Protein AF-A0A447RRH2-F1 (afdb_monomer)

Solvent-accessible surface area (backbone atoms only — not comparable to full-atom values): 10400 Å² total; per-residue (Å²): 132,64,82,57,47,45,76,47,34,41,28,36,44,61,49,51,91,91,54,63,51,39,81,77,50,28,50,62,54,48,55,60,56,65,66,63,52,49,53,49,55,50,48,43,68,76,68,43,87,87,62,84,28,58,35,57,20,64,17,36,81,38,49,74,50,52,79,36,47,67,75,36,69,74,57,58,78,72,58,79,74,70,31,48,55,54,97,51,69,39,88,48,52,52,56,73,45,62,67,44,49,51,49,54,52,56,57,50,69,37,87,76,44,78,42,48,27,48,68,32,39,29,52,45,84,54,44,70,72,26,64,67,48,50,50,52,40,68,76,65,20,48,85,88,59,79,50,68,43,65,95,67,92,77,89,84,78,75,81,73,87,63,95,64,96,68,96,71,92,74,91,130

Foldseek 3Di:
DPQLADEFWAADLALQPPDCRCVVGNHFIDGDDLVVRLVVNVCSLPPPPPDPLERAAHYHLALQCHPKGFQDPVCVVVDPDSHCPPPHHNPRTDLDRVVSLVSLVVSCPDPSHPAYAHPGEHEPRSCVVDVVNVCSRVVGHHPPDHHYDPSDDDPDPPDPPPVDPDDDDDDD

Organism: Klebsiella pneumoniae (NCBI:txid573)

Radius of gyration: 18.23 Å; Cα contacts (8 Å, |Δi|>4): 252; chains: 1; bounding box: 39×32×62 Å

Nearest PDB structures (foldseek):
  9ccb-assembly1_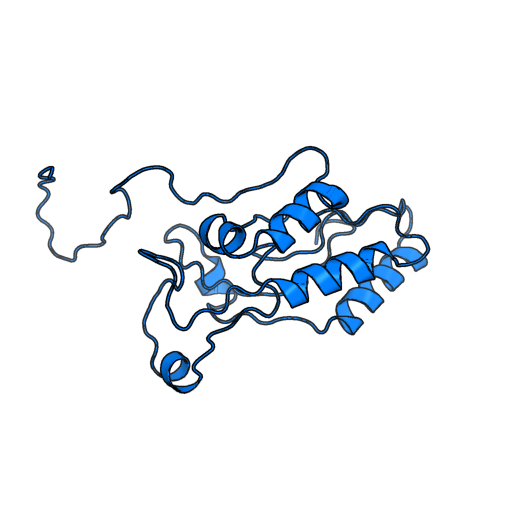A  TM=7.689E-01  e=1.911E-05  Methanothermobacter marburgensis
  4v9k-assembly1_AK  TM=4.520E-01  e=9.427E+00  Thermus thermophilus HB27
  8unz-assembly1_A  TM=3.365E-01  e=5.287E+00  Homo sapiens

InterPro domains:
  IPR007197 Radical SAM [PF04055] (6-148)
  IPR007197 Radical SAM [PS51918] (1-172)
  IPR007197 Radical SAM [SFLDS00029] (1-155)
  IPR020612 Methylthiotransferase, conserved site [PS01278] (6-26)
  IPR022946 Uncharacterised protein family UPF0313 [PTHR32331] (1-156)
  IPR022946 Uncharacterised protein family UPF0313 [SFLDG01069] (1-155)
  IPR058240 Radical SAM superfamily [SSF102114] (6-108)

Structure (mmCIF, N/CA/C/O backbone):
data_AF-A0A447RRH2-F1
#
_entry.id   AF-A0A447RRH2-F1
#
loop_
_atom_site.group_PDB
_atom_site.id
_atom_site.type_symbol
_atom_site.label_atom_id
_atom_site.label_alt_id
_atom_site.label_comp_id
_atom_site.label_asym_id
_atom_site.label_entity_id
_atom_site.label_seq_id
_atom_site.pdbx_PDB_ins_code
_atom_site.Cartn_x
_atom_site.Cartn_y
_atom_site.Cartn_z
_atom_site.occupancy
_atom_site.B_iso_or_equiv
_atom_site.auth_seq_id
_atom_site.auth_comp_id
_atom_site.auth_asym_id
_atom_site.auth_atom_id
_atom_site.pdbx_PDB_model_num
ATOM 1 N N . MET A 1 1 ? -0.811 15.290 8.290 1.00 55.78 1 MET A N 1
ATOM 2 C CA . MET A 1 1 ? -1.120 13.844 8.321 1.00 55.78 1 MET A CA 1
ATOM 3 C C . MET A 1 1 ? -2.603 13.694 8.607 1.00 55.78 1 MET A C 1
ATOM 5 O O . MET A 1 1 ? -3.097 14.385 9.491 1.00 55.78 1 MET A O 1
ATOM 9 N N . ILE A 1 2 ? -3.322 12.895 7.818 1.00 77.31 2 ILE A N 1
ATOM 10 C CA . ILE A 1 2 ? -4.759 12.665 8.026 1.00 77.31 2 ILE A CA 1
ATOM 11 C C . ILE A 1 2 ? -4.927 11.830 9.301 1.00 77.31 2 ILE A C 1
ATOM 13 O O . ILE A 1 2 ? -4.146 10.916 9.559 1.00 77.31 2 ILE A O 1
ATOM 17 N N . ARG A 1 3 ? -5.918 12.165 10.131 1.00 85.81 3 ARG A N 1
ATOM 18 C CA . ARG A 1 3 ? -6.139 11.490 11.416 1.00 85.81 3 ARG A CA 1
ATOM 19 C C . ARG A 1 3 ? -6.431 9.997 11.192 1.00 85.81 3 ARG A C 1
ATOM 21 O O . ARG A 1 3 ? -7.283 9.656 10.372 1.00 85.81 3 ARG A O 1
ATOM 28 N N . PHE A 1 4 ? -5.734 9.135 11.935 1.00 94.50 4 PHE A N 1
ATOM 29 C CA . PHE A 1 4 ? -5.833 7.665 11.871 1.00 94.50 4 PHE A CA 1
ATOM 30 C C . PHE A 1 4 ? -5.444 7.031 10.525 1.00 94.50 4 PHE A C 1
ATOM 32 O O . PHE A 1 4 ? -5.870 5.915 10.244 1.00 94.50 4 PHE A O 1
ATOM 39 N N . SER A 1 5 ? -4.669 7.733 9.697 1.00 95.31 5 SER A N 1
ATOM 40 C CA . SER A 1 5 ? -4.105 7.204 8.452 1.00 95.31 5 SER A CA 1
ATOM 41 C C . SER A 1 5 ? -2.632 6.872 8.666 1.00 95.31 5 SER A C 1
ATOM 43 O O . SER A 1 5 ? -1.906 7.667 9.263 1.00 95.31 5 SER A O 1
ATOM 45 N N . ILE A 1 6 ? -2.202 5.710 8.181 1.00 97.56 6 ILE A N 1
ATOM 46 C CA . ILE A 1 6 ? -0.838 5.207 8.336 1.00 97.56 6 ILE A CA 1
ATOM 47 C C . ILE A 1 6 ? -0.248 4.963 6.954 1.00 97.56 6 ILE A C 1
ATOM 49 O O . ILE A 1 6 ? -0.825 4.256 6.125 1.00 97.56 6 ILE A O 1
ATOM 53 N N . ASN A 1 7 ? 0.926 5.546 6.729 1.00 97.19 7 ASN A N 1
ATOM 54 C CA . ASN A 1 7 ? 1.689 5.344 5.509 1.00 97.19 7 ASN A CA 1
ATOM 55 C C . ASN A 1 7 ? 2.548 4.072 5.642 1.00 97.19 7 ASN A C 1
ATOM 57 O O . ASN A 1 7 ? 3.334 3.972 6.582 1.00 97.19 7 ASN A O 1
ATOM 61 N N . ILE A 1 8 ? 2.415 3.121 4.716 1.00 98.12 8 ILE A N 1
ATOM 62 C CA . ILE A 1 8 ? 3.130 1.833 4.704 1.00 98.12 8 ILE A CA 1
ATOM 63 C C . ILE A 1 8 ? 4.330 1.824 3.749 1.00 98.12 8 ILE A C 1
ATOM 65 O O . ILE A 1 8 ? 5.222 0.984 3.886 1.00 98.12 8 ILE A O 1
ATOM 69 N N . MET A 1 9 ? 4.363 2.743 2.782 1.00 97.25 9 MET A N 1
ATOM 70 C CA . MET A 1 9 ? 5.426 2.854 1.788 1.00 97.25 9 MET A CA 1
ATOM 71 C C . MET A 1 9 ? 5.450 4.218 1.088 1.00 97.25 9 MET A C 1
ATOM 73 O O . MET A 1 9 ? 4.447 4.931 1.025 1.00 97.25 9 MET A O 1
ATOM 77 N N . ARG A 1 10 ? 6.606 4.539 0.508 1.00 96.75 10 ARG A N 1
ATOM 78 C CA . ARG A 1 10 ? 6.818 5.684 -0.383 1.00 96.75 10 ARG A CA 1
ATOM 79 C C . ARG A 1 10 ? 7.300 5.236 -1.754 1.00 96.75 10 ARG A C 1
ATOM 81 O O . ARG A 1 10 ? 7.856 4.145 -1.895 1.00 96.75 10 ARG A O 1
ATOM 88 N N . GLY A 1 11 ? 7.142 6.121 -2.727 1.00 95.50 11 GLY A N 1
ATOM 89 C CA . GLY A 1 11 ? 7.523 5.899 -4.113 1.00 95.50 11 GLY A CA 1
ATOM 90 C C . GLY A 1 11 ? 6.399 5.285 -4.941 1.00 95.50 11 GLY A C 1
ATOM 91 O O . GLY A 1 11 ? 5.435 4.716 -4.426 1.00 95.50 11 GLY A O 1
ATOM 92 N N . CYS A 1 12 ? 6.518 5.428 -6.258 1.00 94.88 12 CYS A N 1
ATOM 93 C CA . CYS A 1 12 ? 5.584 4.859 -7.223 1.00 94.88 12 CYS A CA 1
ATOM 94 C C . CYS A 1 12 ? 6.297 4.629 -8.558 1.00 94.88 12 CYS A C 1
ATOM 96 O O . CYS A 1 12 ? 6.829 5.565 -9.158 1.00 94.88 12 CYS A O 1
ATOM 98 N N . PHE A 1 13 ? 6.264 3.394 -9.060 1.00 92.94 13 PHE A N 1
ATOM 99 C CA . PHE A 1 13 ? 6.790 3.032 -10.386 1.00 92.94 13 PHE A CA 1
ATOM 100 C C . PHE A 1 13 ? 5.759 3.226 -11.513 1.00 92.94 13 PHE A C 1
ATOM 102 O O . PHE A 1 13 ? 5.937 2.733 -12.630 1.00 92.94 13 PHE A O 1
ATOM 109 N N . GLY A 1 14 ? 4.659 3.922 -11.209 1.00 91.19 14 GLY A N 1
ATOM 110 C CA . GLY A 1 14 ? 3.571 4.198 -12.135 1.00 91.19 14 GLY A CA 1
ATOM 111 C C . GLY A 1 14 ? 3.965 5.123 -13.284 1.00 91.19 14 GLY A C 1
ATOM 112 O O . GLY A 1 14 ? 3.504 4.902 -14.401 1.00 91.19 14 GLY A O 1
ATOM 113 N N . GLY A 1 15 ? 4.830 6.110 -13.021 1.00 89.19 15 GLY A N 1
ATOM 114 C CA . GLY A 1 15 ? 5.359 7.026 -14.036 1.00 89.19 15 GLY A CA 1
ATOM 115 C C . GLY A 1 15 ? 4.297 7.858 -14.759 1.00 89.19 15 GLY A C 1
ATOM 116 O O . GLY A 1 15 ? 4.459 8.137 -15.943 1.00 89.19 15 GLY A O 1
ATOM 117 N N . CYS A 1 16 ? 3.184 8.190 -14.096 1.00 89.75 16 CYS A N 1
ATOM 118 C CA . CYS A 1 16 ? 2.107 8.962 -14.714 1.00 89.75 16 CYS A CA 1
ATOM 119 C C . CYS A 1 16 ? 2.595 10.393 -14.990 1.00 89.75 16 CYS A C 1
ATOM 121 O O . CYS A 1 16 ? 3.037 11.066 -14.063 1.00 89.75 16 CYS A O 1
ATOM 123 N N . SER A 1 17 ? 2.473 10.874 -16.230 1.00 88.31 17 SER A N 1
ATOM 124 C CA . SER A 1 17 ? 3.006 12.178 -16.670 1.00 88.31 17 SER A CA 1
ATOM 125 C C . SER A 1 17 ? 2.458 13.380 -15.894 1.00 88.31 17 SER A C 1
ATOM 127 O O . SER A 1 17 ? 3.123 14.400 -15.761 1.00 88.31 17 SER A O 1
ATOM 129 N N . PHE A 1 18 ? 1.251 13.256 -15.347 1.00 88.31 18 PHE A N 1
ATOM 130 C CA . PHE A 1 18 ? 0.599 14.295 -14.551 1.00 88.31 18 PHE A CA 1
ATOM 131 C C . PHE A 1 18 ? 0.889 14.190 -13.044 1.00 88.31 18 PHE A C 1
ATOM 133 O O . PHE A 1 18 ? 0.458 15.043 -12.269 1.00 88.31 18 PHE A O 1
ATOM 140 N N . CYS A 1 19 ? 1.555 13.121 -12.602 1.00 90.00 19 CYS A N 1
ATOM 141 C CA . CYS A 1 19 ? 1.790 12.837 -11.195 1.00 90.00 19 CYS A CA 1
ATOM 142 C C . CYS A 1 19 ? 3.238 13.153 -10.812 1.00 90.00 19 CYS A C 1
ATOM 144 O O . CYS A 1 19 ? 4.175 12.635 -11.406 1.00 90.00 19 CYS A O 1
ATOM 146 N N . SER A 1 20 ? 3.432 13.930 -9.746 1.00 92.69 20 SER A N 1
ATOM 147 C CA . SER A 1 20 ? 4.76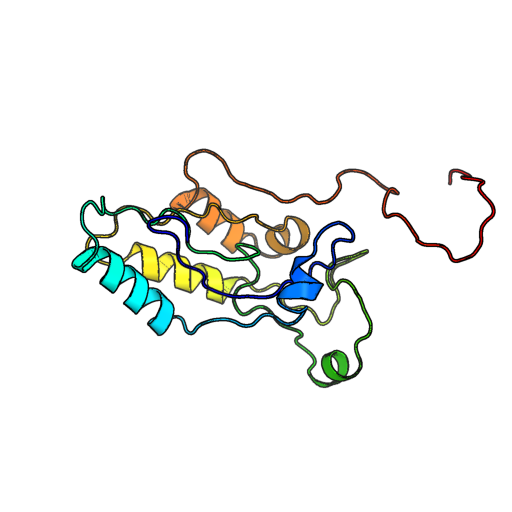5 14.292 -9.250 1.00 92.69 20 SER A CA 1
ATOM 148 C C . SER A 1 20 ? 5.333 13.334 -8.193 1.00 92.69 20 SER A C 1
ATOM 150 O O . SER A 1 20 ? 6.393 13.602 -7.630 1.00 92.69 20 SER A O 1
ATOM 152 N N . ILE A 1 21 ? 4.670 12.205 -7.900 1.00 93.50 21 ILE A N 1
ATOM 153 C CA . ILE A 1 21 ? 5.145 11.255 -6.873 1.00 93.50 21 ILE A CA 1
ATOM 154 C C . ILE A 1 21 ? 6.542 10.737 -7.213 1.00 93.50 21 ILE A C 1
ATOM 156 O O . ILE A 1 21 ? 7.397 10.674 -6.335 1.00 93.50 21 ILE A O 1
ATOM 160 N N . THR A 1 22 ? 6.789 10.381 -8.475 1.00 91.38 22 THR A N 1
ATOM 161 C CA . THR A 1 22 ? 8.093 9.852 -8.888 1.00 91.38 22 THR A CA 1
ATOM 162 C C . THR A 1 22 ? 9.214 10.879 -8.694 1.00 91.38 22 THR A C 1
ATOM 164 O O . THR A 1 22 ? 10.312 10.486 -8.310 1.00 91.38 22 THR A O 1
ATOM 167 N N . GLU A 1 23 ? 8.930 12.174 -8.843 1.00 91.31 23 GLU A N 1
ATOM 168 C CA . GLU A 1 23 ? 9.899 13.254 -8.611 1.00 91.31 23 GLU A CA 1
ATOM 169 C C . GLU A 1 23 ? 10.158 13.509 -7.118 1.00 91.31 23 GLU A C 1
ATOM 171 O O . GLU A 1 23 ? 11.290 13.757 -6.710 1.00 91.31 23 GLU A O 1
ATOM 176 N N . HIS A 1 24 ? 9.122 13.426 -6.277 1.00 93.00 24 HIS A N 1
ATOM 177 C CA . HIS A 1 24 ? 9.245 13.724 -4.845 1.00 93.00 24 HIS A CA 1
ATOM 178 C C . HIS A 1 24 ? 9.656 12.525 -3.980 1.00 93.00 24 HIS A C 1
ATOM 180 O O . HIS A 1 24 ? 10.304 12.707 -2.951 1.00 93.00 24 HIS A O 1
ATOM 186 N N . GLU A 1 25 ? 9.258 11.310 -4.354 1.00 94.81 25 GLU A N 1
ATOM 187 C CA . GLU A 1 25 ? 9.475 10.090 -3.565 1.00 94.81 25 GLU A CA 1
ATOM 188 C C . GLU A 1 25 ? 10.305 9.027 -4.292 1.00 94.81 25 GLU A C 1
ATOM 190 O O . GLU A 1 25 ? 10.731 8.050 -3.675 1.00 94.81 25 GLU A O 1
ATOM 195 N N . GLY A 1 26 ? 10.558 9.211 -5.588 1.00 92.75 26 GLY A N 1
ATOM 196 C CA . GLY A 1 26 ? 11.278 8.256 -6.416 1.00 92.75 26 GLY A CA 1
ATOM 197 C C . GLY A 1 26 ? 10.394 7.159 -7.014 1.00 92.75 26 GLY A C 1
ATOM 198 O O . GLY A 1 26 ? 9.254 6.906 -6.616 1.00 92.75 26 GLY A O 1
ATOM 199 N N . ARG A 1 27 ? 10.961 6.463 -8.006 1.00 91.31 27 ARG A N 1
A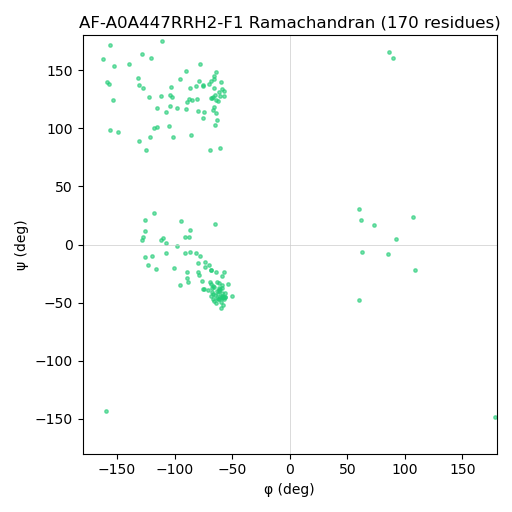TOM 200 C CA . ARG A 1 27 ? 10.317 5.317 -8.674 1.00 91.31 27 ARG A CA 1
ATOM 201 C C . ARG A 1 27 ? 10.417 4.006 -7.892 1.00 91.31 27 ARG A C 1
ATOM 203 O O . ARG A 1 27 ? 9.637 3.091 -8.130 1.00 91.31 27 ARG A O 1
ATOM 210 N N . ILE A 1 28 ? 11.411 3.885 -7.012 1.00 92.94 28 ILE A N 1
ATOM 211 C CA . ILE A 1 28 ? 11.702 2.647 -6.281 1.00 92.94 28 ILE A CA 1
ATOM 212 C C . ILE A 1 28 ? 10.896 2.647 -4.988 1.00 92.94 28 ILE A C 1
ATOM 214 O O . ILE A 1 28 ? 11.062 3.543 -4.163 1.00 92.94 28 ILE A O 1
ATOM 218 N N . ILE A 1 29 ? 10.073 1.618 -4.792 1.00 96.06 29 ILE A N 1
ATOM 219 C CA . ILE A 1 29 ? 9.251 1.500 -3.589 1.00 96.06 29 ILE A CA 1
ATOM 220 C C . ILE A 1 29 ? 10.131 1.351 -2.349 1.00 96.06 29 ILE A C 1
ATOM 222 O O . ILE A 1 29 ? 10.927 0.420 -2.236 1.00 96.06 29 ILE A O 1
ATOM 226 N N . GLN A 1 30 ? 9.926 2.242 -1.385 1.00 96.12 30 GLN A N 1
ATOM 227 C CA . GLN A 1 30 ? 10.504 2.169 -0.049 1.00 96.12 30 GLN A CA 1
ATOM 228 C C . GLN A 1 30 ? 9.412 1.722 0.921 1.00 96.12 30 GLN A C 1
ATOM 230 O O . GLN A 1 30 ? 8.539 2.505 1.291 1.00 96.12 30 GLN A O 1
ATOM 235 N N . SER A 1 31 ? 9.433 0.446 1.304 1.00 97.81 31 SER A N 1
ATOM 236 C CA . SER A 1 31 ? 8.421 -0.145 2.189 1.00 97.81 31 SER A CA 1
ATOM 237 C C . SER A 1 31 ? 8.868 -0.139 3.643 1.00 97.81 31 SER A C 1
ATOM 239 O O . SER A 1 31 ? 10.028 -0.409 3.951 1.00 97.81 31 SER A O 1
ATOM 241 N N . ARG A 1 32 ? 7.929 0.115 4.554 1.00 98.12 32 ARG A N 1
ATOM 242 C CA . ARG A 1 32 ? 8.150 -0.065 5.991 1.00 98.12 32 ARG A CA 1
ATOM 243 C C . ARG A 1 32 ? 8.064 -1.539 6.372 1.00 98.12 32 ARG A C 1
ATOM 245 O O . ARG A 1 32 ? 7.388 -2.324 5.706 1.00 98.12 32 ARG A O 1
ATOM 252 N N . SER A 1 33 ? 8.712 -1.917 7.472 1.00 98.12 33 SER A N 1
ATOM 253 C CA . SER A 1 33 ? 8.518 -3.254 8.032 1.00 98.12 33 SER A CA 1
ATOM 254 C C . SER A 1 33 ? 7.087 -3.422 8.540 1.00 98.12 33 SER A C 1
ATOM 256 O O . SER A 1 33 ? 6.491 -2.483 9.074 1.00 98.12 33 SER A O 1
ATOM 258 N N . GLU A 1 34 ? 6.552 -4.631 8.390 1.00 98.25 34 GLU A N 1
ATOM 259 C CA . GLU A 1 34 ? 5.210 -4.975 8.859 1.00 98.25 34 GLU A CA 1
ATOM 260 C C . GLU A 1 34 ? 5.065 -4.696 10.362 1.00 98.25 34 GLU A C 1
ATOM 262 O O . GLU A 1 34 ? 4.128 -4.022 10.775 1.00 98.25 34 GLU A O 1
ATOM 267 N N . ASP A 1 35 ? 6.055 -5.086 11.171 1.00 98.50 35 ASP A N 1
ATOM 268 C CA . ASP A 1 35 ? 6.051 -4.835 12.617 1.00 98.50 35 ASP A CA 1
ATOM 269 C C . ASP A 1 35 ? 6.029 -3.344 12.964 1.00 98.50 35 ASP A C 1
ATOM 271 O O . ASP A 1 35 ? 5.322 -2.938 13.880 1.00 98.50 35 ASP A O 1
ATOM 275 N N . SER A 1 36 ? 6.754 -2.498 12.219 1.00 98.50 36 SER A N 1
ATOM 276 C CA . SER A 1 36 ? 6.717 -1.047 12.448 1.00 98.50 36 SER A CA 1
ATOM 277 C C . SER A 1 36 ? 5.327 -0.475 12.187 1.00 98.50 36 SER A C 1
ATOM 279 O O . SER A 1 36 ? 4.872 0.391 12.933 1.00 98.50 36 SER A O 1
ATOM 281 N N . ILE A 1 37 ? 4.660 -0.955 11.137 1.00 98.62 37 ILE A N 1
ATOM 282 C CA . ILE A 1 37 ? 3.306 -0.530 10.782 1.00 98.62 37 ILE A CA 1
ATOM 283 C C . ILE A 1 37 ? 2.317 -0.981 11.862 1.00 98.62 37 ILE A C 1
ATOM 285 O O . ILE A 1 37 ? 1.507 -0.182 12.326 1.00 98.62 37 ILE A O 1
ATOM 289 N N . ILE A 1 38 ? 2.404 -2.240 12.292 1.00 98.62 38 ILE A N 1
ATOM 290 C CA . ILE A 1 38 ? 1.536 -2.804 13.329 1.00 98.62 38 ILE A CA 1
ATOM 291 C C . ILE A 1 38 ? 1.711 -2.058 14.654 1.00 98.62 38 ILE A C 1
ATOM 293 O O . ILE A 1 38 ? 0.719 -1.613 15.225 1.00 98.62 38 ILE A O 1
ATOM 297 N N . ASN A 1 39 ? 2.950 -1.821 15.086 1.00 98.50 39 ASN A N 1
ATOM 298 C CA . ASN A 1 39 ? 3.233 -1.067 16.308 1.00 98.50 39 ASN A CA 1
ATOM 299 C C . ASN A 1 39 ? 2.642 0.353 16.261 1.00 98.50 39 ASN A C 1
ATOM 301 O O . ASN A 1 39 ? 2.179 0.861 17.279 1.00 98.50 39 ASN A O 1
ATOM 305 N N . GLU A 1 40 ? 2.618 1.002 15.092 1.00 98.12 40 GLU A N 1
ATOM 306 C CA . GLU A 1 40 ? 1.976 2.312 14.941 1.00 98.12 40 GLU A CA 1
ATOM 307 C C . GLU A 1 40 ? 0.446 2.230 15.020 1.00 98.12 40 GLU A C 1
ATOM 309 O O . GLU A 1 40 ? -0.172 3.088 15.650 1.00 98.12 40 GLU A O 1
ATOM 314 N N . ILE A 1 41 ? -0.177 1.191 14.446 1.00 98.38 41 ILE A N 1
ATOM 315 C CA . ILE A 1 41 ? -1.624 0.952 14.601 1.00 98.38 41 ILE A CA 1
ATOM 316 C C . ILE A 1 41 ? -1.979 0.818 16.086 1.00 98.38 41 ILE A C 1
ATOM 318 O O . ILE A 1 41 ? -2.946 1.424 16.553 1.00 98.38 41 ILE A O 1
ATOM 322 N N . GLU A 1 42 ? -1.190 0.050 16.833 1.00 98.31 42 GLU A N 1
ATOM 323 C CA . GLU A 1 42 ? -1.386 -0.144 18.269 1.00 98.31 42 GLU A CA 1
ATOM 324 C C . GLU A 1 42 ? -1.151 1.140 19.065 1.00 98.31 42 GLU A C 1
ATOM 326 O O . GLU A 1 42 ? -1.974 1.500 19.904 1.00 98.31 42 GLU A O 1
ATOM 331 N N . ALA A 1 43 ? -0.102 1.899 18.739 1.00 97.75 43 ALA A N 1
ATOM 332 C CA . ALA A 1 43 ? 0.146 3.194 19.361 1.00 97.75 43 ALA A CA 1
ATOM 333 C C . ALA A 1 43 ? -1.027 4.162 19.139 1.00 97.75 43 ALA A C 1
ATOM 335 O O . ALA A 1 43 ? -1.450 4.840 20.077 1.00 97.75 43 ALA A O 1
ATOM 336 N N . ILE A 1 44 ? -1.605 4.198 17.931 1.00 96.94 44 ILE A N 1
ATOM 337 C CA . ILE A 1 44 ? -2.803 5.001 17.649 1.00 96.94 44 ILE A CA 1
ATOM 338 C C . ILE A 1 44 ? -3.989 4.526 18.491 1.00 96.94 44 ILE A C 1
ATOM 340 O O . ILE A 1 44 ? -4.668 5.356 19.099 1.00 96.94 44 ILE A O 1
ATOM 344 N N . ARG A 1 45 ? -4.221 3.208 18.542 1.00 97.12 45 ARG A N 1
ATOM 345 C CA . ARG A 1 45 ? -5.296 2.589 19.328 1.00 97.12 45 ARG A CA 1
ATOM 346 C C . ARG A 1 45 ? -5.215 2.970 20.804 1.00 97.12 45 ARG A C 1
ATOM 348 O O . ARG A 1 45 ? -6.244 3.300 21.390 1.00 97.12 45 ARG A O 1
ATOM 355 N N . ASP A 1 46 ? -4.017 2.913 21.375 1.00 97.19 46 ASP A N 1
ATOM 356 C CA . ASP A 1 46 ? -3.821 2.997 22.821 1.00 97.19 46 ASP A CA 1
ATOM 357 C C . ASP A 1 46 ? -3.654 4.433 23.320 1.00 97.19 46 ASP A C 1
ATOM 359 O O . ASP A 1 46 ? -4.007 4.733 24.460 1.00 97.19 46 ASP A O 1
ATOM 363 N N . THR A 1 47 ? -3.125 5.333 22.483 1.00 96.06 47 THR A N 1
ATOM 364 C CA . THR A 1 47 ? -2.697 6.665 22.945 1.00 96.06 47 THR A CA 1
ATOM 365 C C . THR A 1 47 ? -3.472 7.830 22.349 1.00 96.06 47 THR A C 1
ATOM 367 O O . THR A 1 47 ? -3.476 8.904 22.950 1.00 96.06 47 THR A O 1
ATOM 370 N N . VAL A 1 48 ? -4.138 7.671 21.198 1.00 94.81 48 VAL A N 1
ATOM 371 C CA . VAL A 1 48 ? -4.755 8.813 20.508 1.00 94.81 48 VAL A CA 1
ATOM 372 C C . VAL A 1 48 ? -6.200 9.016 20.981 1.00 94.81 48 VAL A C 1
ATOM 374 O O . VAL A 1 48 ? -7.065 8.177 20.710 1.00 94.81 48 VAL A O 1
ATOM 377 N N . PRO A 1 49 ? -6.527 10.158 21.622 1.00 93.81 49 PRO A N 1
ATOM 378 C CA . PRO A 1 49 ? -7.878 10.414 22.104 1.00 93.81 49 PRO A CA 1
ATOM 379 C C . PRO A 1 49 ? -8.909 10.407 20.973 1.00 93.81 49 PRO A C 1
ATOM 381 O O . PRO A 1 49 ? -8.683 10.941 19.880 1.00 93.81 49 PRO A O 1
ATOM 384 N N . GLY A 1 50 ? -10.076 9.826 21.246 1.00 92.62 50 GLY A N 1
ATOM 385 C CA . GLY A 1 50 ? -11.180 9.748 20.288 1.00 92.62 50 GLY A CA 1
ATOM 386 C C . GLY A 1 50 ? -10.971 8.742 19.152 1.00 92.62 50 GLY A C 1
ATOM 387 O O . GLY A 1 50 ? -11.671 8.831 18.145 1.00 92.62 50 GLY A O 1
ATOM 388 N N . PHE A 1 51 ? -10.023 7.807 19.277 1.00 96.62 51 PHE A N 1
ATOM 389 C CA . PHE A 1 51 ? -9.943 6.668 18.368 1.00 96.62 51 PHE A CA 1
ATOM 390 C C . PHE A 1 51 ? -11.173 5.766 18.523 1.00 96.62 51 PHE A C 1
ATOM 392 O O . PHE A 1 51 ? -11.544 5.358 19.621 1.00 96.62 51 PHE A O 1
ATOM 399 N N . THR A 1 52 ? -11.833 5.455 17.408 1.00 95.62 52 THR A N 1
ATOM 400 C CA . THR A 1 52 ? -13.111 4.722 17.399 1.00 95.62 52 THR A CA 1
ATOM 401 C C . THR A 1 52 ? -12.953 3.223 17.131 1.00 95.62 52 THR A C 1
ATOM 403 O O . THR A 1 52 ? -13.950 2.488 17.126 1.00 95.62 52 THR A O 1
ATOM 406 N N . GLY A 1 53 ? -11.715 2.762 16.915 1.00 96.50 53 GLY A N 1
ATOM 407 C CA . GLY A 1 53 ? -11.397 1.429 16.402 1.00 96.50 53 GLY A CA 1
ATOM 408 C C . GLY A 1 53 ? -11.246 1.375 14.877 1.00 96.50 53 GLY A C 1
ATOM 409 O O . GLY A 1 53 ? -11.114 0.284 14.331 1.00 96.50 53 GLY A O 1
ATOM 410 N N . VAL A 1 54 ? -11.306 2.510 14.171 1.00 96.94 54 VAL A N 1
ATOM 411 C CA . VAL A 1 54 ? -11.233 2.559 12.702 1.00 96.94 54 VAL A CA 1
ATOM 412 C C . VAL A 1 54 ? -9.972 3.287 12.251 1.00 96.94 54 VAL A C 1
ATOM 414 O O . VAL A 1 54 ? -9.821 4.481 12.504 1.00 96.94 54 VAL A O 1
ATOM 417 N N . ILE A 1 55 ? -9.098 2.573 11.543 1.00 97.56 55 ILE A N 1
ATOM 418 C CA . ILE A 1 55 ? -7.994 3.171 10.783 1.00 97.56 55 ILE A CA 1
ATOM 419 C C . ILE A 1 55 ? -8.567 3.688 9.463 1.00 97.56 55 ILE A C 1
ATOM 421 O O . ILE A 1 55 ? -9.245 2.947 8.747 1.00 97.56 55 ILE A O 1
ATOM 425 N N . SER A 1 56 ? -8.348 4.972 9.180 1.00 95.31 56 SER A N 1
ATOM 426 C CA . SER A 1 56 ? -8.955 5.682 8.048 1.00 95.31 56 SER A CA 1
ATOM 427 C C . SER A 1 56 ? -8.269 5.380 6.718 1.00 95.31 56 SER A C 1
ATOM 429 O O . SER A 1 56 ? -8.918 5.451 5.675 1.00 95.31 56 SER A O 1
ATOM 431 N N . ASP A 1 57 ? -6.988 5.017 6.760 1.00 96.62 57 ASP A N 1
ATOM 432 C CA . ASP A 1 57 ? -6.242 4.491 5.622 1.00 96.62 57 ASP A CA 1
ATOM 433 C C . ASP A 1 57 ? -5.009 3.709 6.094 1.00 96.62 57 ASP A C 1
ATOM 435 O O . ASP A 1 57 ? -4.314 4.153 7.011 1.00 96.62 57 ASP A O 1
ATOM 439 N N . LEU A 1 58 ? -4.718 2.583 5.446 1.00 97.44 58 LEU A N 1
ATOM 440 C CA . LEU A 1 58 ? -3.472 1.831 5.602 1.00 97.44 58 LEU A CA 1
ATOM 441 C C . LEU A 1 58 ? -2.822 1.658 4.225 1.00 97.44 58 LEU A C 1
ATOM 443 O O . LEU A 1 58 ? -2.989 0.639 3.558 1.00 97.44 58 LEU A O 1
ATOM 447 N N . GLY A 1 59 ? -2.123 2.692 3.771 1.00 95.44 59 GLY A N 1
ATOM 448 C CA . GLY A 1 59 ? -1.719 2.813 2.373 1.00 95.44 59 GLY A CA 1
ATOM 449 C C . GLY A 1 59 ? -0.548 3.763 2.177 1.00 95.44 59 GLY A C 1
ATOM 450 O O . GLY A 1 59 ? 0.380 3.797 2.976 1.00 95.44 59 GLY A O 1
ATOM 451 N N . GLY A 1 60 ? -0.547 4.523 1.093 1.00 93.88 60 GLY A N 1
ATOM 452 C CA . GLY A 1 60 ? 0.573 5.365 0.693 1.00 93.88 60 GLY A CA 1
ATOM 453 C C . GLY A 1 60 ? 0.252 6.074 -0.619 1.00 93.88 60 GLY A C 1
ATOM 454 O O . GLY A 1 60 ? -0.918 6.332 -0.898 1.00 93.88 60 GLY A O 1
ATOM 455 N N . PRO A 1 61 ? 1.253 6.358 -1.465 1.00 93.19 61 PRO A N 1
ATOM 456 C CA . PRO A 1 61 ? 1.006 6.877 -2.811 1.00 93.19 61 PRO A CA 1
ATOM 457 C C . PRO A 1 61 ? 0.045 5.993 -3.619 1.00 93.19 61 PRO A C 1
ATOM 459 O O . PRO A 1 61 ? -0.766 6.488 -4.398 1.00 93.19 61 PRO A O 1
ATOM 462 N N . THR A 1 62 ? 0.111 4.679 -3.391 1.00 92.94 62 THR A N 1
ATOM 463 C CA . THR A 1 62 ? -0.859 3.690 -3.867 1.00 92.94 62 THR A CA 1
ATOM 464 C C . THR A 1 62 ? -1.113 2.657 -2.769 1.00 92.94 62 THR A C 1
ATOM 466 O O . THR A 1 62 ? -0.279 2.440 -1.892 1.00 92.94 62 THR A O 1
ATOM 469 N N . ALA A 1 63 ? -2.269 2.002 -2.795 1.00 94.31 63 ALA A N 1
ATOM 470 C CA . ALA A 1 63 ? -2.592 0.951 -1.837 1.00 94.31 63 ALA A CA 1
ATOM 471 C C . ALA A 1 63 ? -1.952 -0.410 -2.167 1.00 94.31 63 ALA A C 1
ATOM 473 O O . ALA A 1 63 ? -1.927 -1.293 -1.315 1.00 94.31 63 ALA A O 1
ATOM 474 N N . ASN A 1 64 ? -1.463 -0.608 -3.393 1.00 95.31 64 ASN A N 1
ATOM 475 C CA . ASN A 1 64 ? -1.158 -1.932 -3.935 1.00 95.31 64 ASN A CA 1
ATOM 476 C C . ASN A 1 64 ? 0.277 -2.093 -4.456 1.00 95.31 64 ASN A C 1
ATOM 478 O O . ASN A 1 64 ? 0.539 -2.985 -5.249 1.00 95.31 64 ASN A O 1
ATOM 482 N N . MET A 1 65 ? 1.219 -1.254 -4.007 1.00 96.69 65 MET A N 1
ATOM 483 C CA . MET A 1 65 ? 2.648 -1.418 -4.333 1.00 96.69 65 MET A CA 1
ATOM 484 C C . MET A 1 65 ? 3.532 -1.795 -3.141 1.00 96.69 65 MET A C 1
ATOM 486 O O . MET A 1 65 ? 4.746 -1.900 -3.297 1.00 96.69 65 MET A O 1
ATOM 490 N N . TYR A 1 66 ? 2.957 -2.025 -1.958 1.00 98.06 66 TYR A N 1
ATOM 491 C CA . TYR A 1 66 ? 3.733 -2.409 -0.779 1.00 98.06 66 TYR A CA 1
ATOM 492 C C . TYR A 1 66 ? 4.554 -3.683 -1.044 1.00 98.06 66 TYR A C 1
ATOM 494 O O . TYR A 1 66 ? 4.026 -4.697 -1.495 1.00 98.06 66 TYR A O 1
ATOM 502 N N . MET A 1 67 ? 5.860 -3.602 -0.771 1.00 97.12 67 MET A N 1
ATOM 503 C CA . MET A 1 67 ? 6.900 -4.612 -1.026 1.00 97.12 67 MET A CA 1
ATOM 504 C C . MET A 1 67 ? 7.175 -4.989 -2.492 1.00 97.12 67 MET A C 1
ATOM 506 O O . MET A 1 67 ? 8.170 -5.688 -2.734 1.00 97.12 67 MET A O 1
ATOM 510 N N . LEU A 1 68 ? 6.389 -4.492 -3.454 1.00 96.44 68 LEU A N 1
ATOM 511 C CA . LEU A 1 68 ? 6.628 -4.721 -4.879 1.00 96.44 68 LEU A CA 1
ATOM 512 C C . LEU A 1 68 ? 7.926 -4.047 -5.332 1.00 96.44 68 LEU A C 1
ATOM 514 O O . LEU A 1 68 ? 8.280 -2.953 -4.889 1.00 96.44 68 LEU A O 1
ATOM 518 N N . ARG A 1 69 ? 8.649 -4.713 -6.232 1.00 95.12 69 ARG A N 1
ATOM 519 C CA . ARG A 1 69 ? 9.968 -4.279 -6.708 1.00 95.12 69 ARG A CA 1
ATOM 520 C C . ARG A 1 69 ? 10.290 -4.853 -8.082 1.00 95.12 69 ARG A C 1
ATOM 522 O O . ARG A 1 69 ? 9.597 -5.740 -8.581 1.00 95.12 69 ARG A O 1
ATOM 529 N N . CYS A 1 70 ? 11.385 -4.386 -8.674 1.00 95.50 70 CYS A N 1
ATOM 530 C CA . CYS A 1 70 ? 11.986 -5.081 -9.802 1.00 95.50 70 CYS A CA 1
ATOM 531 C C . CYS A 1 70 ? 12.542 -6.439 -9.336 1.00 95.50 70 CYS A C 1
ATOM 533 O O . CYS A 1 70 ? 13.345 -6.512 -8.409 1.00 95.50 70 CYS A O 1
ATOM 535 N N . LYS A 1 71 ? 12.158 -7.523 -10.010 1.00 95.25 71 LYS A N 1
ATOM 536 C CA . LYS A 1 71 ? 12.657 -8.886 -9.765 1.00 95.25 71 LYS A CA 1
ATOM 537 C C . LYS A 1 71 ? 14.090 -9.089 -10.269 1.00 95.25 71 LYS A C 1
ATOM 539 O O . LYS A 1 71 ? 14.726 -10.076 -9.921 1.00 95.25 71 LYS A O 1
ATOM 544 N N . SER A 1 72 ? 14.596 -8.182 -11.113 1.00 95.62 72 SER A N 1
ATOM 545 C CA . SER A 1 72 ? 15.935 -8.250 -11.709 1.00 95.62 72 SER A CA 1
ATOM 546 C C . SER A 1 72 ? 16.808 -7.081 -11.234 1.00 95.62 72 SER A C 1
ATOM 548 O O . SER A 1 72 ? 16.711 -5.983 -11.793 1.00 95.62 72 SER A O 1
ATOM 550 N N . PRO A 1 73 ? 17.713 -7.305 -10.259 1.00 92.25 73 PRO A N 1
ATOM 551 C CA . PRO A 1 73 ? 18.631 -6.269 -9.783 1.00 92.25 73 PRO A CA 1
ATOM 552 C C . PRO A 1 73 ? 19.518 -5.707 -10.898 1.00 92.25 73 PRO A C 1
ATOM 554 O O . PRO A 1 73 ? 19.767 -4.506 -10.958 1.00 92.25 73 PRO A O 1
ATOM 557 N N . ARG A 1 74 ? 19.957 -6.564 -11.831 1.00 93.56 74 ARG A N 1
ATOM 558 C CA . 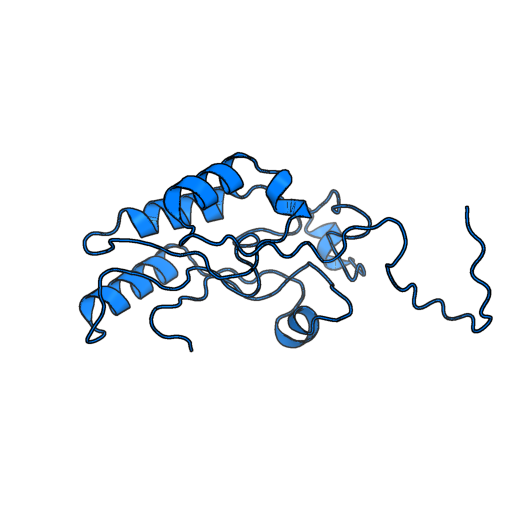ARG A 1 74 ? 20.765 -6.143 -12.984 1.00 93.56 74 ARG A CA 1
ATOM 559 C C . ARG A 1 74 ? 19.983 -5.212 -13.909 1.00 93.56 74 ARG A C 1
ATOM 561 O O . ARG A 1 74 ? 20.535 -4.213 -14.353 1.00 93.56 74 ARG A O 1
ATOM 568 N N . ALA A 1 75 ? 18.717 -5.528 -14.193 1.00 93.19 75 ALA A N 1
ATOM 569 C CA . ALA A 1 75 ? 17.885 -4.669 -15.030 1.00 93.19 75 ALA A CA 1
ATOM 570 C C . ALA A 1 75 ? 17.591 -3.335 -14.332 1.00 93.19 75 ALA A C 1
ATOM 572 O O . ALA A 1 75 ? 17.644 -2.290 -14.973 1.00 93.19 75 ALA A O 1
ATOM 573 N N . GLU A 1 76 ? 17.324 -3.356 -13.023 1.00 93.25 76 GLU A N 1
ATOM 574 C CA . GLU A 1 76 ? 16.998 -2.160 -12.240 1.00 93.25 76 GLU A CA 1
ATOM 575 C C . GLU A 1 76 ? 18.127 -1.119 -12.232 1.00 93.25 76 GLU A C 1
ATOM 577 O O . GLU A 1 76 ? 17.842 0.072 -12.385 1.00 93.25 76 GLU A O 1
ATOM 582 N N . GLN A 1 77 ? 19.386 -1.571 -12.134 1.00 92.38 77 GLN A N 1
ATOM 583 C CA . GLN A 1 77 ? 20.587 -0.721 -12.127 1.00 92.38 77 GLN A CA 1
ATOM 584 C C . GLN A 1 77 ? 20.769 0.092 -13.414 1.00 92.38 77 GLN A C 1
ATOM 586 O O . GLN A 1 77 ? 21.281 1.207 -13.369 1.00 92.38 77 GLN A O 1
ATOM 591 N N . THR A 1 78 ? 20.351 -0.448 -14.562 1.00 94.06 78 THR A N 1
ATOM 592 C CA . THR A 1 78 ? 20.496 0.212 -15.871 1.00 94.06 78 THR A CA 1
ATOM 593 C C . THR A 1 78 ? 19.170 0.726 -16.437 1.00 94.06 78 THR A C 1
ATOM 595 O O . THR A 1 78 ? 19.140 1.245 -17.552 1.00 94.06 78 THR A O 1
ATOM 598 N N . CYS A 1 79 ? 18.061 0.552 -15.711 1.00 93.31 79 CYS A N 1
ATOM 599 C CA . CYS A 1 79 ? 16.722 0.861 -16.204 1.00 93.31 79 CYS A CA 1
ATOM 600 C C . CYS A 1 79 ? 16.533 2.371 -16.389 1.00 93.31 79 CYS A C 1
ATOM 602 O O . CYS A 1 79 ? 16.697 3.143 -15.445 1.00 93.31 79 CYS A O 1
ATOM 604 N N . ARG A 1 80 ? 16.121 2.768 -17.599 1.00 91.75 80 ARG A N 1
ATOM 605 C CA . ARG A 1 80 ? 15.755 4.150 -17.953 1.00 91.75 80 ARG A CA 1
ATOM 606 C C . ARG A 1 80 ? 14.256 4.341 -18.202 1.00 91.75 80 ARG A C 1
ATOM 608 O O . ARG A 1 80 ? 13.849 5.407 -18.645 1.00 91.75 80 ARG A O 1
ATOM 615 N N . ARG A 1 81 ? 13.430 3.313 -17.964 1.00 90.44 81 ARG A N 1
ATOM 616 C CA . ARG A 1 81 ? 11.976 3.429 -18.147 1.00 90.44 81 ARG A CA 1
ATOM 617 C C . ARG A 1 81 ? 11.407 4.419 -17.135 1.00 90.44 81 ARG A C 1
ATOM 619 O O . ARG A 1 81 ? 11.705 4.317 -15.946 1.00 90.44 81 ARG A O 1
ATOM 626 N N . LEU A 1 82 ? 10.537 5.302 -17.616 1.00 88.62 82 LEU A N 1
ATOM 627 C CA . LEU A 1 82 ? 9.779 6.231 -16.777 1.00 88.62 82 LEU A CA 1
ATOM 628 C C . LEU A 1 82 ? 8.620 5.528 -16.056 1.00 88.62 82 LEU A C 1
ATOM 630 O O . LEU A 1 82 ? 8.297 5.872 -14.924 1.00 88.62 82 LEU A O 1
ATOM 634 N N . SER A 1 83 ? 8.043 4.495 -16.681 1.00 92.94 83 SER A N 1
ATOM 635 C CA . SER A 1 83 ? 6.953 3.689 -16.127 1.00 92.94 83 SER A CA 1
ATOM 636 C C . SER A 1 83 ? 7.234 2.188 -16.241 1.00 92.94 83 SER A C 1
ATOM 638 O O . SER A 1 83 ? 7.691 1.691 -17.280 1.00 92.94 83 SER A O 1
ATOM 640 N N . CYS A 1 84 ? 6.932 1.453 -15.167 1.00 94.00 84 CYS A N 1
ATOM 641 C CA . CYS A 1 84 ? 6.959 -0.013 -15.144 1.00 94.00 84 CYS A CA 1
ATOM 642 C C . CYS A 1 84 ? 5.644 -0.651 -15.605 1.00 94.00 84 CYS A C 1
ATOM 644 O O . CYS A 1 84 ? 5.574 -1.872 -15.689 1.00 94.00 84 CYS A O 1
ATOM 646 N N . VAL A 1 85 ? 4.609 0.145 -15.850 1.00 92.31 85 VAL A N 1
ATOM 647 C CA . VAL A 1 85 ? 3.226 -0.318 -16.061 1.00 92.31 85 VAL A CA 1
ATOM 648 C C . VAL A 1 85 ? 2.616 0.239 -17.347 1.00 92.31 85 VAL A C 1
ATOM 650 O O . VAL A 1 85 ? 1.450 -0.007 -17.618 1.00 92.31 85 VAL A O 1
ATOM 653 N N . TYR A 1 86 ? 3.403 0.983 -18.129 1.00 89.12 86 TYR A N 1
ATOM 654 C CA . TYR A 1 86 ? 3.023 1.522 -19.431 1.00 89.12 86 TYR A CA 1
ATOM 655 C C . TYR A 1 86 ? 4.124 1.248 -20.482 1.00 89.12 86 TYR A C 1
ATOM 657 O O . TYR A 1 86 ? 5.320 1.325 -20.146 1.00 89.12 86 TYR A O 1
ATOM 665 N N . PRO A 1 87 ? 3.771 0.947 -21.753 1.00 87.44 87 PRO A N 1
ATOM 666 C CA . PRO A 1 87 ? 2.413 0.660 -22.254 1.00 87.44 87 PRO A CA 1
ATOM 667 C C . PRO A 1 87 ? 1.837 -0.664 -21.737 1.00 87.44 87 PRO A C 1
ATOM 669 O O . PRO A 1 87 ? 0.626 -0.802 -21.640 1.00 87.44 87 PRO A O 1
ATOM 672 N N . ASP A 1 88 ? 2.713 -1.575 -21.319 1.00 89.56 88 ASP A N 1
ATOM 673 C CA . ASP A 1 88 ? 2.383 -2.843 -20.677 1.00 89.56 88 ASP A CA 1
ATOM 674 C C . ASP A 1 88 ? 3.179 -2.991 -19.375 1.00 89.56 88 ASP A C 1
ATOM 676 O O . ASP A 1 88 ? 4.200 -2.318 -19.162 1.00 89.56 88 ASP A O 1
ATOM 680 N N . ILE A 1 89 ? 2.753 -3.923 -18.519 1.00 92.81 89 ILE A N 1
ATOM 681 C CA . ILE A 1 89 ? 3.492 -4.284 -17.308 1.00 92.81 89 ILE A CA 1
ATOM 682 C C . ILE A 1 89 ? 4.862 -4.844 -17.697 1.00 92.81 89 ILE A C 1
ATOM 684 O O . ILE A 1 89 ? 4.993 -5.813 -18.446 1.00 92.81 89 ILE A O 1
ATOM 688 N N . CYS A 1 90 ? 5.911 -4.227 -17.161 1.00 94.81 90 CYS A N 1
ATOM 689 C CA . CYS A 1 90 ? 7.286 -4.650 -17.361 1.00 94.81 90 CYS A CA 1
ATOM 690 C C . CYS A 1 90 ? 7.459 -6.110 -16.898 1.00 94.81 90 CYS A C 1
ATOM 692 O O . CYS A 1 90 ? 7.109 -6.432 -15.763 1.00 94.81 90 CYS A O 1
ATOM 694 N N . PRO A 1 91 ? 8.086 -6.995 -17.693 1.00 93.06 91 PRO A N 1
ATOM 695 C CA . PRO A 1 91 ? 8.232 -8.412 -17.337 1.00 93.06 91 PRO A CA 1
ATOM 696 C C . PRO A 1 91 ? 9.098 -8.636 -16.086 1.00 93.06 91 PRO A C 1
ATOM 698 O O . PRO A 1 91 ? 8.974 -9.645 -15.382 1.00 93.06 91 PRO A O 1
ATOM 701 N N . HIS A 1 92 ? 9.976 -7.679 -15.777 1.00 94.50 92 HIS A N 1
ATOM 702 C CA . HIS A 1 92 ? 10.774 -7.688 -14.555 1.00 94.50 92 HIS A CA 1
ATOM 703 C C . HIS A 1 92 ? 10.015 -7.165 -13.331 1.00 94.50 92 HIS A C 1
ATOM 705 O O . HIS A 1 92 ? 10.541 -7.284 -12.230 1.00 94.50 92 HIS A O 1
ATOM 711 N N . MET A 1 93 ? 8.808 -6.620 -13.480 1.00 93.62 93 MET A N 1
ATOM 712 C CA . MET A 1 93 ? 8.007 -6.120 -12.365 1.00 93.62 93 MET A CA 1
ATOM 713 C C . MET A 1 93 ? 7.391 -7.277 -11.572 1.00 93.62 93 MET A C 1
ATOM 715 O O . MET A 1 93 ? 6.921 -8.265 -12.145 1.00 93.62 93 MET A O 1
ATOM 719 N N . ASP A 1 94 ? 7.428 -7.178 -10.247 1.00 93.88 94 ASP A N 1
ATOM 720 C CA . ASP A 1 94 ? 6.636 -8.036 -9.370 1.00 93.88 94 ASP A CA 1
ATOM 721 C C . ASP A 1 94 ? 5.198 -7.513 -9.260 1.00 93.88 94 ASP A C 1
ATOM 723 O O . ASP A 1 94 ? 4.976 -6.313 -9.107 1.00 93.88 94 ASP A O 1
ATOM 727 N N . THR A 1 95 ? 4.234 -8.422 -9.327 1.00 94.69 95 THR A N 1
ATOM 728 C CA . THR A 1 95 ? 2.800 -8.157 -9.160 1.00 94.69 95 THR A CA 1
ATOM 729 C C . THR A 1 95 ? 2.183 -9.058 -8.084 1.00 94.69 95 THR A C 1
ATOM 731 O O . THR A 1 95 ? 0.962 -9.106 -7.943 1.00 94.69 95 THR A O 1
ATOM 734 N N . ASN A 1 96 ? 3.001 -9.761 -7.287 1.00 96.25 96 ASN A N 1
ATOM 735 C CA . ASN A 1 96 ? 2.523 -10.563 -6.165 1.00 96.25 96 ASN A CA 1
ATOM 736 C C . ASN A 1 96 ? 2.132 -9.673 -4.976 1.00 96.25 96 ASN A C 1
ATOM 738 O O . ASN A 1 96 ? 2.986 -9.141 -4.267 1.00 96.25 96 ASN A O 1
ATOM 742 N N . HIS A 1 97 ? 0.834 -9.565 -4.700 1.00 97.75 97 HIS A N 1
ATOM 743 C CA . HIS A 1 97 ? 0.315 -8.712 -3.629 1.00 97.75 97 HIS A CA 1
ATOM 744 C C . HIS A 1 97 ? 0.255 -9.413 -2.264 1.00 97.75 97 HIS A C 1
ATOM 746 O O . HIS A 1 97 ? -0.256 -8.838 -1.301 1.00 97.75 97 HIS A O 1
ATOM 752 N N . GLU A 1 98 ? 0.777 -10.634 -2.145 1.00 98.25 98 GLU A N 1
ATOM 753 C CA . GLU A 1 98 ? 0.774 -11.411 -0.902 1.00 98.25 98 GLU A CA 1
ATOM 754 C C . GLU A 1 98 ? 1.294 -10.639 0.328 1.00 98.25 98 GLU A C 1
ATOM 756 O O . GLU A 1 98 ? 0.598 -10.660 1.345 1.00 98.25 98 GLU A O 1
ATOM 761 N N . PRO A 1 99 ? 2.403 -9.869 0.271 1.00 98.12 99 PRO A N 1
ATOM 762 C CA . PRO A 1 99 ? 2.836 -9.067 1.419 1.00 98.12 99 PRO A CA 1
ATOM 763 C C . PRO A 1 99 ? 1.796 -8.028 1.856 1.00 98.12 99 PRO A C 1
ATOM 765 O O . PRO A 1 99 ? 1.588 -7.807 3.046 1.00 98.12 99 PRO A O 1
ATOM 768 N N . THR A 1 100 ? 1.105 -7.411 0.895 1.00 98.25 100 THR A N 1
ATOM 769 C CA . THR A 1 100 ? 0.050 -6.425 1.174 1.00 98.25 100 THR A CA 1
ATOM 770 C C . THR A 1 100 ? -1.159 -7.096 1.825 1.00 98.25 100 THR A C 1
ATOM 772 O O . THR A 1 100 ? -1.683 -6.606 2.824 1.00 98.25 100 THR A O 1
ATOM 775 N N . ILE A 1 101 ? -1.577 -8.252 1.299 1.00 98.56 101 ILE A N 1
ATOM 776 C CA . ILE A 1 101 ? -2.686 -9.048 1.843 1.00 98.56 101 ILE A CA 1
ATOM 777 C C . ILE A 1 101 ? -2.381 -9.487 3.281 1.00 98.56 101 ILE A C 1
ATOM 779 O O . ILE A 1 101 ? -3.241 -9.372 4.154 1.00 98.56 101 ILE A O 1
ATOM 783 N N . ASN A 1 102 ? -1.163 -9.968 3.538 1.00 98.62 102 ASN A N 1
ATOM 784 C CA . ASN A 1 102 ? -0.747 -10.426 4.862 1.00 98.62 102 ASN A CA 1
ATOM 785 C C . ASN A 1 102 ? -0.766 -9.283 5.881 1.00 98.62 102 ASN A C 1
ATOM 787 O O . ASN A 1 102 ? -1.375 -9.430 6.943 1.00 98.62 102 ASN A O 1
ATOM 791 N N . LEU A 1 103 ? -0.221 -8.117 5.517 1.00 98.75 103 LEU A N 1
ATOM 792 C CA . LEU A 1 103 ? -0.288 -6.916 6.346 1.00 98.75 103 LEU A CA 1
ATOM 793 C C . LEU A 1 103 ? -1.741 -6.531 6.669 1.00 98.75 103 LEU A C 1
ATOM 795 O O . LEU A 1 103 ? -2.068 -6.265 7.825 1.00 98.75 103 LEU A O 1
ATOM 799 N N . TYR A 1 104 ? -2.626 -6.517 5.670 1.00 98.31 104 TYR A N 1
ATOM 800 C CA . TYR A 1 104 ? -4.033 -6.154 5.860 1.00 98.31 104 TYR A CA 1
ATOM 801 C C . TYR A 1 104 ? -4.766 -7.106 6.806 1.00 98.31 104 TYR A C 1
ATOM 803 O O . TYR A 1 104 ? -5.515 -6.658 7.681 1.00 98.31 104 TYR A O 1
ATOM 811 N N . ARG A 1 105 ? -4.527 -8.413 6.665 1.00 98.50 105 ARG A N 1
ATOM 812 C CA . ARG A 1 105 ? -5.104 -9.438 7.542 1.00 98.50 105 ARG A CA 1
ATOM 813 C C . ARG A 1 105 ? -4.604 -9.288 8.968 1.00 98.50 105 ARG A C 1
ATOM 815 O O . ARG A 1 105 ? -5.424 -9.173 9.876 1.00 98.50 105 ARG A O 1
ATOM 822 N N . ARG A 1 106 ? -3.286 -9.186 9.149 1.00 98.50 106 ARG A N 1
ATOM 823 C CA . ARG A 1 106 ? -2.675 -9.002 10.468 1.00 98.50 106 ARG A CA 1
ATOM 824 C C . ARG A 1 106 ? -3.187 -7.736 11.151 1.00 98.50 106 ARG A C 1
ATOM 826 O O . ARG A 1 106 ? -3.577 -7.785 12.312 1.00 98.50 106 ARG A O 1
ATOM 833 N N . ALA A 1 107 ? -3.252 -6.617 10.429 1.00 98.44 107 ALA A N 1
ATOM 834 C CA . ALA A 1 107 ? -3.768 -5.353 10.952 1.00 98.44 107 ALA A CA 1
ATOM 835 C C . ALA A 1 107 ? -5.244 -5.446 11.380 1.00 98.44 107 ALA A C 1
ATOM 837 O O . ALA A 1 107 ? -5.640 -4.851 12.383 1.00 98.44 107 ALA A O 1
ATOM 838 N N . ARG A 1 108 ? -6.067 -6.202 10.641 1.00 97.88 108 ARG A N 1
ATOM 839 C CA . ARG A 1 108 ? -7.482 -6.433 10.972 1.00 97.88 108 ARG A CA 1
ATOM 840 C C . ARG A 1 108 ? -7.666 -7.293 12.224 1.00 97.88 108 ARG A C 1
ATOM 842 O O . ARG A 1 108 ? -8.655 -7.115 12.925 1.00 97.88 108 ARG A O 1
ATOM 849 N N . GLU A 1 109 ? -6.755 -8.223 12.486 1.00 98.06 109 GLU A N 1
ATOM 850 C CA . GLU A 1 109 ? -6.829 -9.152 13.623 1.00 98.06 109 GLU A CA 1
ATOM 851 C C . GLU A 1 109 ? -6.413 -8.520 14.960 1.00 98.06 109 GLU A C 1
ATOM 853 O O . GLU A 1 109 ? -6.642 -9.103 16.023 1.00 98.06 109 GLU A O 1
ATOM 858 N N . LEU A 1 110 ? -5.847 -7.310 14.938 1.00 98.25 110 LEU A N 1
ATOM 859 C CA . LEU A 1 110 ? -5.452 -6.598 16.149 1.00 98.25 110 LEU A CA 1
ATOM 860 C C . LEU A 1 110 ? -6.652 -6.319 17.061 1.00 98.25 110 LEU A C 1
ATOM 862 O O . LEU A 1 110 ? -7.651 -5.703 16.677 1.00 98.25 110 LEU A O 1
ATOM 866 N N . LYS A 1 111 ? -6.522 -6.699 18.335 1.00 97.44 111 LYS A N 1
ATOM 867 C CA . LYS A 1 111 ? -7.540 -6.421 19.352 1.00 97.44 111 LYS A CA 1
ATOM 868 C C . LYS A 1 111 ? -7.776 -4.912 19.465 1.00 97.44 111 LYS A C 1
ATOM 870 O O . LYS A 1 111 ? -6.832 -4.130 19.549 1.00 97.44 111 LYS A O 1
ATOM 875 N N . GLY A 1 112 ? -9.047 -4.513 19.495 1.00 96.50 112 GLY A N 1
ATOM 876 C CA . GLY A 1 112 ? -9.462 -3.107 19.565 1.00 96.50 112 GLY A CA 1
ATOM 877 C C . GLY A 1 112 ? -9.554 -2.406 18.206 1.00 96.50 112 GLY A C 1
ATOM 878 O O . GLY A 1 112 ? -10.105 -1.307 18.135 1.00 96.50 112 GLY A O 1
ATOM 879 N N . ILE A 1 113 ? -9.107 -3.052 17.125 1.00 98.12 113 ILE A N 1
ATOM 880 C CA . ILE A 1 113 ? -9.373 -2.613 15.756 1.00 98.12 113 ILE A CA 1
ATOM 881 C C . ILE A 1 113 ? -10.697 -3.222 15.289 1.00 98.12 113 ILE A C 1
ATOM 883 O O . ILE A 1 113 ? -10.912 -4.428 15.335 1.00 98.12 113 ILE A O 1
ATOM 887 N N . LYS A 1 114 ? -11.613 -2.361 14.848 1.00 97.00 114 LYS A N 1
ATOM 888 C CA . LYS A 1 114 ? -12.913 -2.731 14.271 1.00 97.00 114 LYS A CA 1
ATOM 889 C C . LYS A 1 114 ? -12.856 -2.786 12.750 1.00 97.00 114 LYS A C 1
ATOM 891 O O . LYS A 1 114 ? -13.558 -3.583 12.134 1.00 97.00 114 LYS A O 1
ATOM 896 N N . LYS A 1 115 ? -12.068 -1.898 12.134 1.00 96.56 115 LYS A N 1
ATOM 897 C CA . LYS A 1 115 ? -11.953 -1.794 10.677 1.00 96.56 115 LYS A CA 1
ATOM 898 C C . LYS A 1 115 ? -10.629 -1.147 10.278 1.00 96.56 115 LYS A C 1
ATOM 900 O O . LYS A 1 115 ? -10.230 -0.136 10.853 1.00 96.56 115 LYS A O 1
ATOM 905 N N . ILE A 1 116 ? -10.012 -1.701 9.240 1.00 97.69 116 ILE A N 1
ATOM 906 C CA . ILE A 1 116 ? -8.941 -1.059 8.479 1.00 97.69 116 ILE A CA 1
ATOM 907 C C . ILE A 1 116 ? -9.532 -0.651 7.136 1.00 97.69 116 ILE A C 1
ATOM 909 O O . ILE A 1 116 ? -9.944 -1.524 6.367 1.00 97.69 116 ILE A O 1
ATOM 9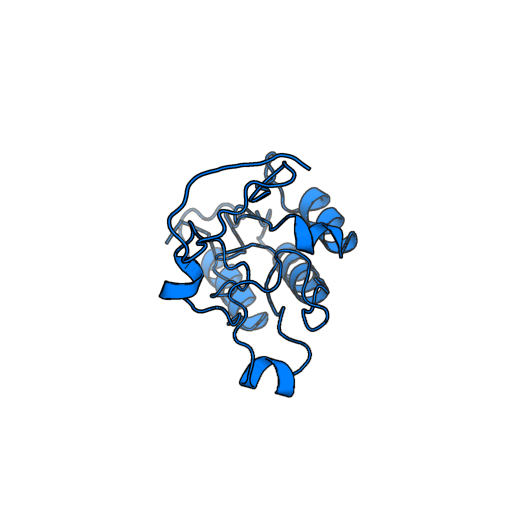13 N N . LEU A 1 117 ? -9.615 0.650 6.876 1.00 96.94 117 LEU A N 1
ATOM 914 C CA . LEU A 1 117 ? -10.026 1.167 5.576 1.00 96.94 117 LEU A CA 1
ATOM 915 C C . LEU A 1 117 ? -8.816 1.353 4.668 1.00 96.94 117 LEU A C 1
ATOM 917 O O . LEU A 1 117 ? -7.721 1.653 5.137 1.00 96.94 117 LEU A O 1
ATOM 921 N N . ILE A 1 118 ? -9.045 1.193 3.367 1.00 96.19 118 ILE A N 1
ATOM 922 C CA . ILE A 1 118 ? -8.074 1.504 2.319 1.00 96.19 118 ILE A CA 1
ATOM 923 C C . ILE A 1 118 ? -8.678 2.601 1.450 1.00 96.19 118 ILE A C 1
ATOM 925 O O . ILE A 1 118 ? -9.572 2.371 0.635 1.00 96.19 118 ILE A O 1
ATOM 929 N N . ALA A 1 119 ? -8.226 3.822 1.706 1.00 93.12 119 ALA A N 1
ATOM 930 C CA . ALA A 1 119 ? -8.653 5.045 1.044 1.00 93.12 119 ALA A CA 1
ATOM 931 C C . ALA A 1 119 ? -7.590 5.597 0.081 1.00 93.12 119 ALA A C 1
ATOM 933 O O . ALA A 1 119 ? -7.887 6.554 -0.642 1.00 93.12 119 ALA A O 1
ATOM 934 N N . SER A 1 120 ? -6.389 5.017 0.079 1.00 92.50 120 SER A N 1
ATOM 935 C CA . SER A 1 120 ? -5.365 5.189 -0.951 1.00 92.50 120 SER A CA 1
ATOM 936 C C . SER A 1 120 ? -5.831 4.642 -2.308 1.00 92.50 120 SER A C 1
ATOM 938 O O . SER A 1 120 ? -6.606 3.687 -2.376 1.00 92.50 120 SER A O 1
ATOM 940 N N . GLY A 1 121 ? -5.368 5.257 -3.400 1.00 92.31 121 GLY A N 1
ATOM 941 C CA . GLY A 1 121 ? -5.714 4.829 -4.757 1.00 92.31 121 GLY A CA 1
ATOM 942 C C . GLY A 1 121 ? -5.105 3.470 -5.110 1.00 92.31 121 GLY A C 1
ATOM 943 O O . GLY A 1 121 ? -3.958 3.185 -4.765 1.00 92.31 121 GLY A O 1
ATOM 944 N N . VAL A 1 122 ? -5.866 2.633 -5.810 1.00 93.94 122 VAL A N 1
ATOM 945 C CA . VAL A 1 122 ? -5.418 1.324 -6.307 1.00 93.94 122 VAL A CA 1
ATOM 946 C C . VAL A 1 122 ? -5.116 1.431 -7.791 1.00 93.94 122 VAL A C 1
ATOM 948 O O . VAL A 1 122 ? -5.984 1.835 -8.567 1.00 93.94 122 VAL A O 1
ATOM 951 N N . ARG A 1 123 ? -3.915 1.022 -8.203 1.00 92.44 123 ARG A N 1
ATOM 952 C CA . ARG A 1 123 ? -3.578 0.924 -9.625 1.00 92.44 123 ARG A CA 1
ATOM 953 C C . ARG A 1 123 ? -4.255 -0.291 -10.237 1.00 92.44 123 ARG A C 1
ATOM 955 O O . ARG A 1 123 ? -3.929 -1.417 -9.862 1.00 92.44 123 ARG A O 1
ATOM 962 N N . TYR A 1 124 ? -5.191 -0.044 -11.154 1.00 89.56 124 TYR A N 1
ATOM 963 C CA . TYR A 1 124 ? -6.011 -1.086 -11.774 1.00 89.56 124 TYR A CA 1
ATOM 964 C C . TYR A 1 124 ? -5.162 -2.134 -12.499 1.00 89.56 124 TYR A C 1
ATOM 966 O O . TYR A 1 124 ? -5.345 -3.323 -12.256 1.00 89.56 124 TYR A O 1
ATOM 974 N N . ASP A 1 125 ? -4.187 -1.682 -13.294 1.00 88.88 125 ASP A N 1
ATOM 975 C CA . ASP A 1 125 ? -3.378 -2.535 -14.177 1.00 88.88 125 ASP A CA 1
ATOM 976 C C . ASP A 1 125 ? -2.678 -3.666 -13.421 1.00 88.88 125 ASP A C 1
ATOM 978 O O . ASP A 1 125 ? -2.676 -4.802 -13.866 1.00 88.88 125 ASP A O 1
ATOM 982 N N . ILE A 1 126 ? -2.129 -3.380 -12.237 1.00 93.06 126 ILE A N 1
ATOM 983 C CA . ILE A 1 126 ? -1.455 -4.401 -11.421 1.00 93.06 126 ILE A CA 1
ATOM 984 C C . ILE A 1 126 ? -2.415 -5.116 -10.467 1.00 93.06 126 ILE A C 1
ATOM 986 O O . ILE A 1 126 ? -2.139 -6.237 -10.058 1.00 93.06 126 ILE A O 1
ATOM 990 N N . ALA A 1 127 ? -3.545 -4.503 -10.098 1.00 92.75 127 ALA A N 1
ATOM 991 C CA . ALA A 1 127 ? -4.509 -5.138 -9.200 1.00 92.75 127 ALA A CA 1
ATOM 992 C C . ALA A 1 127 ? -5.163 -6.368 -9.845 1.00 92.75 127 ALA A C 1
ATOM 994 O O . ALA A 1 127 ? -5.414 -7.354 -9.153 1.00 92.75 127 ALA A O 1
ATOM 995 N N . VAL A 1 128 ? -5.431 -6.319 -11.155 1.00 92.00 128 VAL A N 1
ATOM 996 C CA . VAL A 1 128 ? -6.046 -7.436 -11.894 1.00 92.00 128 VAL A CA 1
ATOM 997 C C . VAL A 1 128 ? -5.130 -8.654 -12.024 1.00 92.00 128 VAL A C 1
ATOM 999 O O . VAL A 1 128 ? -5.631 -9.768 -12.156 1.00 92.00 128 VAL A O 1
ATOM 1002 N N . GLU A 1 129 ? -3.816 -8.462 -11.892 1.00 94.75 129 GLU A N 1
ATOM 1003 C CA . GLU A 1 129 ? -2.823 -9.543 -11.903 1.00 94.75 129 GLU A CA 1
ATOM 1004 C C . GLU A 1 129 ? -2.882 -10.419 -10.639 1.00 94.75 129 GLU A C 1
ATOM 1006 O O . GLU A 1 129 ? -2.386 -11.546 -10.645 1.00 94.75 129 GLU A O 1
ATOM 1011 N N . ASP A 1 130 ? -3.511 -9.944 -9.555 1.00 95.94 130 ASP A N 1
ATOM 1012 C CA . ASP A 1 130 ? -3.696 -10.722 -8.327 1.00 95.94 130 ASP A CA 1
ATOM 1013 C C . ASP A 1 130 ? -5.155 -10.685 -7.828 1.00 95.94 130 ASP A C 1
ATOM 1015 O O . ASP A 1 130 ? -5.527 -9.873 -6.970 1.00 95.94 130 ASP A O 1
ATOM 1019 N N . PRO A 1 131 ? -6.006 -11.626 -8.282 1.00 95.25 131 PRO A N 1
ATOM 1020 C CA . PRO A 1 131 ? -7.399 -11.717 -7.843 1.00 95.25 131 PRO A CA 1
ATOM 1021 C C . PRO A 1 131 ? -7.567 -11.872 -6.324 1.00 95.25 131 PRO A C 1
ATOM 1023 O O . PRO A 1 131 ? -8.617 -11.521 -5.774 1.00 95.25 131 PRO A O 1
ATOM 1026 N N . ARG A 1 132 ? -6.546 -12.387 -5.619 1.00 97.62 132 ARG A N 1
ATOM 1027 C CA . ARG A 1 132 ? -6.577 -12.542 -4.156 1.00 97.62 132 ARG A CA 1
ATOM 1028 C C . ARG A 1 132 ? -6.573 -11.176 -3.475 1.00 97.62 132 ARG A C 1
ATOM 1030 O O . ARG A 1 132 ? -7.283 -11.005 -2.485 1.00 97.62 132 ARG A O 1
ATOM 1037 N N . TYR A 1 133 ? -5.831 -10.211 -4.023 1.00 97.19 133 TYR A N 1
ATOM 1038 C CA . TYR A 1 133 ? -5.783 -8.842 -3.512 1.00 97.19 133 TYR A CA 1
ATOM 1039 C C . TYR A 1 133 ? -7.132 -8.148 -3.660 1.00 97.19 133 TYR A C 1
ATOM 1041 O O . TYR A 1 133 ? -7.658 -7.620 -2.681 1.00 97.19 133 TYR A O 1
ATOM 1049 N N . ILE A 1 134 ? -7.737 -8.220 -4.850 1.00 95.00 134 ILE A N 1
ATOM 1050 C CA . ILE A 1 134 ? -9.061 -7.632 -5.105 1.00 95.00 134 ILE A CA 1
ATOM 1051 C C . ILE A 1 134 ? -10.099 -8.227 -4.149 1.00 95.00 134 ILE A C 1
ATOM 1053 O O . ILE A 1 134 ? -10.875 -7.486 -3.542 1.00 95.00 134 ILE A O 1
ATOM 1057 N N . LYS A 1 135 ? -10.090 -9.556 -3.972 1.00 95.88 135 LYS A N 1
ATOM 1058 C CA . LYS A 1 135 ? -10.999 -10.237 -3.045 1.00 95.88 135 LYS A CA 1
ATOM 1059 C C . LYS A 1 135 ? -10.808 -9.749 -1.610 1.00 95.88 135 LYS A C 1
ATOM 1061 O O . L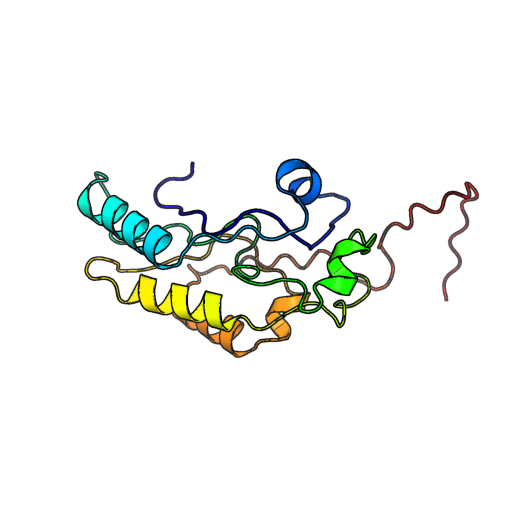YS A 1 135 ? -11.799 -9.412 -0.967 1.00 95.88 135 LYS A O 1
ATOM 1066 N N . GLU A 1 136 ? -9.574 -9.699 -1.110 1.00 97.50 136 GLU A N 1
ATOM 1067 C CA . GLU A 1 136 ? -9.281 -9.206 0.243 1.00 97.50 136 GLU A CA 1
ATOM 1068 C C . GLU A 1 136 ? -9.786 -7.767 0.422 1.00 97.50 136 GLU A C 1
ATOM 1070 O O . GLU A 1 136 ? -10.561 -7.475 1.338 1.00 97.50 136 GLU A O 1
ATOM 1075 N N . LEU A 1 137 ? -9.406 -6.883 -0.504 1.00 95.38 137 LEU A N 1
ATOM 1076 C CA . LEU A 1 137 ? -9.721 -5.461 -0.477 1.00 95.38 137 LEU A CA 1
ATOM 1077 C C . LEU A 1 137 ? -11.235 -5.208 -0.478 1.00 95.38 137 LEU A C 1
ATOM 1079 O O . LEU A 1 137 ? -11.758 -4.536 0.416 1.00 95.38 137 LEU A O 1
ATOM 1083 N N . ALA A 1 138 ? -11.949 -5.771 -1.454 1.00 93.69 138 ALA A N 1
ATOM 1084 C CA . ALA A 1 138 ? -13.383 -5.560 -1.627 1.00 93.69 138 ALA A CA 1
ATOM 1085 C C . ALA A 1 138 ? -14.211 -6.192 -0.500 1.00 93.69 138 ALA A C 1
ATOM 1087 O O . ALA A 1 138 ? -15.226 -5.631 -0.095 1.00 93.69 138 ALA A O 1
ATOM 1088 N N . THR A 1 139 ? -13.774 -7.332 0.041 1.00 95.62 139 THR A N 1
ATOM 1089 C CA . THR A 1 139 ? -14.520 -8.013 1.110 1.00 95.62 139 THR A CA 1
ATOM 1090 C C . THR A 1 139 ? -14.374 -7.280 2.442 1.00 95.62 139 THR A C 1
ATOM 1092 O O . THR A 1 139 ? -15.331 -7.185 3.213 1.00 95.62 139 THR A O 1
ATOM 1095 N N . HIS A 1 140 ? -13.182 -6.752 2.739 1.00 96.75 140 HIS A N 1
ATOM 1096 C CA . HIS A 1 140 ? -12.848 -6.381 4.114 1.00 96.75 140 HIS A CA 1
ATOM 1097 C C . HIS A 1 140 ? -12.444 -4.930 4.331 1.00 96.75 140 HIS A C 1
ATOM 1099 O O . HIS A 1 140 ? -12.532 -4.475 5.472 1.00 96.75 140 HIS A O 1
ATOM 1105 N N . HIS A 1 141 ? -12.069 -4.184 3.296 1.00 96.38 141 HIS A N 1
ATOM 1106 C CA . HIS A 1 141 ? -11.334 -2.930 3.479 1.00 96.38 141 HIS A CA 1
ATOM 1107 C C . HIS A 1 141 ? -11.965 -1.704 2.814 1.00 96.38 141 HIS A C 1
ATOM 1109 O O . HIS A 1 141 ? -11.588 -0.572 3.120 1.00 96.38 141 HIS A O 1
ATOM 1115 N N . VAL A 1 142 ? -12.975 -1.895 1.967 1.00 92.00 142 VAL A N 1
ATOM 1116 C CA . VAL A 1 142 ? -13.742 -0.785 1.389 1.00 92.00 142 VAL A CA 1
ATOM 1117 C C . VAL A 1 142 ? -14.773 -0.238 2.383 1.00 92.00 142 VAL A C 1
ATOM 1119 O O . VAL A 1 142 ? -15.422 -0.986 3.119 1.00 92.00 142 VAL A O 1
ATOM 1122 N N . GLY A 1 143 ? -14.924 1.088 2.403 1.00 80.62 143 GLY A N 1
ATOM 1123 C CA . GLY A 1 143 ? -15.907 1.817 3.218 1.00 80.62 143 GLY A CA 1
ATOM 1124 C C . GLY A 1 143 ? -17.214 2.135 2.481 1.00 80.62 143 GLY A C 1
ATOM 1125 O O . GLY A 1 143 ? -17.901 3.076 2.857 1.00 80.62 143 GLY A O 1
ATOM 1126 N N . GLY A 1 144 ? -17.514 1.414 1.395 1.00 78.06 144 GLY A N 1
ATOM 1127 C CA . GLY A 1 144 ? -18.638 1.677 0.482 1.00 78.06 144 GLY A CA 1
ATOM 1128 C C . GLY A 1 144 ? -18.217 2.219 -0.889 1.00 78.06 144 GLY A C 1
ATOM 1129 O O . GLY A 1 144 ? -18.931 2.016 -1.863 1.00 78.06 144 GLY A O 1
ATOM 1130 N N . TYR A 1 145 ? -17.024 2.813 -0.990 1.00 74.25 145 TYR A N 1
ATOM 1131 C CA . TYR A 1 145 ? -16.419 3.244 -2.253 1.00 74.25 145 TYR A CA 1
ATOM 1132 C C . TYR A 1 145 ? -15.005 2.674 -2.379 1.00 74.25 145 TYR A C 1
ATOM 1134 O O . TYR A 1 145 ? -14.225 2.737 -1.427 1.00 74.25 145 TYR A O 1
ATOM 1142 N N . LEU A 1 146 ? -14.676 2.137 -3.555 1.00 81.38 146 LEU A N 1
ATOM 1143 C CA . LEU A 1 146 ? -13.334 1.679 -3.907 1.00 81.38 146 LEU A CA 1
ATOM 1144 C C . LEU A 1 146 ? -12.685 2.704 -4.841 1.00 81.38 146 LEU A C 1
ATOM 1146 O O . LEU A 1 146 ? -13.201 2.967 -5.926 1.00 81.38 146 LEU A O 1
ATOM 1150 N N . LYS A 1 147 ? -11.557 3.285 -4.423 1.00 80.81 147 LYS A N 1
ATOM 1151 C CA . LYS A 1 147 ? -10.822 4.263 -5.231 1.00 80.81 147 LYS A CA 1
ATOM 1152 C C . LYS A 1 147 ? -9.873 3.552 -6.187 1.00 80.81 147 LYS A C 1
ATOM 1154 O O . LYS A 1 147 ? -8.743 3.223 -5.832 1.00 80.81 147 LYS A O 1
ATOM 1159 N N . ILE A 1 148 ? -10.354 3.325 -7.400 1.00 81.56 148 ILE A N 1
ATOM 1160 C CA . ILE A 1 148 ? -9.530 2.852 -8.508 1.00 81.56 148 ILE A CA 1
ATOM 1161 C C . ILE A 1 148 ? -8.903 4.058 -9.206 1.00 81.56 148 ILE A C 1
ATOM 1163 O O . ILE A 1 148 ? -9.588 5.043 -9.476 1.00 81.56 148 ILE A O 1
ATOM 1167 N N . ALA A 1 149 ? -7.612 3.962 -9.506 1.00 78.31 149 ALA A N 1
ATOM 1168 C CA . ALA A 1 149 ? -6.896 4.868 -10.385 1.00 78.31 149 ALA A CA 1
ATOM 1169 C C . ALA A 1 149 ? -6.751 4.172 -11.751 1.00 78.31 149 ALA A C 1
ATOM 1171 O O . ALA A 1 149 ? -5.844 3.354 -11.926 1.00 78.31 149 ALA A O 1
ATOM 1172 N N . PRO A 1 150 ? -7.696 4.398 -12.686 1.00 68.50 150 PRO A N 1
ATOM 1173 C CA . PRO A 1 150 ? -7.644 3.777 -14.004 1.00 68.50 150 PRO A CA 1
ATOM 1174 C C . PRO A 1 150 ? -6.570 4.415 -14.886 1.00 68.50 150 PRO A C 1
ATOM 1176 O O . PRO A 1 150 ? -6.152 3.778 -15.839 1.00 68.50 150 PRO A O 1
ATOM 1179 N N . GLU A 1 151 ? -6.120 5.638 -14.559 1.00 66.88 151 GLU A N 1
ATOM 1180 C CA . GLU A 1 151 ? -5.181 6.483 -15.319 1.00 66.88 151 GLU A CA 1
ATOM 1181 C C . GLU A 1 151 ? -5.695 6.852 -16.733 1.00 66.88 151 GLU A C 1
ATOM 1183 O O . GLU A 1 151 ? -5.719 8.028 -17.090 1.00 66.88 151 GLU A O 1
ATOM 1188 N N . HIS A 1 152 ? -6.195 5.882 -17.508 1.00 6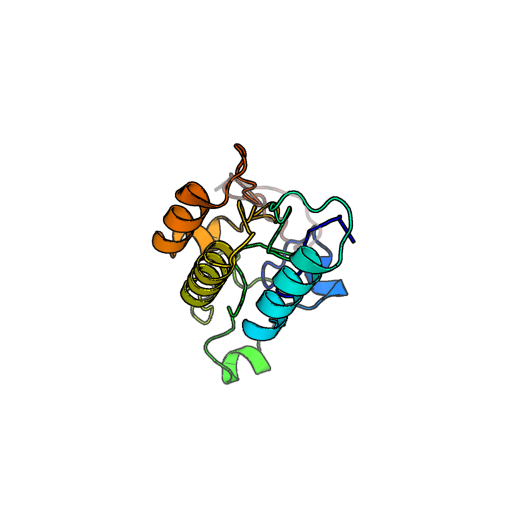5.44 152 HIS A N 1
ATOM 1189 C CA . HIS A 1 152 ? -6.813 6.023 -18.823 1.00 65.44 152 HIS A CA 1
ATOM 1190 C C . HIS A 1 152 ? -7.836 4.894 -19.104 1.00 65.44 152 HIS A C 1
ATOM 1192 O O . HIS A 1 152 ? -7.730 3.800 -18.562 1.00 65.44 152 HIS A O 1
ATOM 1198 N N . THR A 1 153 ? -8.841 5.135 -19.958 1.00 55.81 153 THR A N 1
ATOM 1199 C CA . THR A 1 153 ? -9.856 4.122 -20.355 1.00 55.81 153 THR A CA 1
ATOM 1200 C C . THR A 1 153 ? -10.024 3.962 -21.876 1.00 55.81 153 THR A C 1
ATOM 1202 O O . THR A 1 153 ? -10.909 3.231 -22.319 1.00 55.81 153 THR A O 1
ATOM 1205 N N . GLY A 1 154 ? -9.185 4.612 -22.693 1.00 51.94 154 GLY A N 1
ATOM 1206 C CA . GLY A 1 1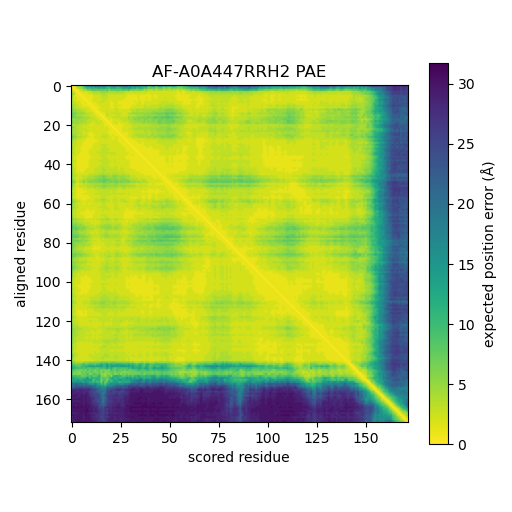54 ? -9.213 4.534 -24.161 1.00 51.94 154 GLY A CA 1
ATOM 1207 C C . GLY A 1 154 ? -8.005 3.805 -24.768 1.00 51.94 154 GLY A C 1
ATOM 1208 O O . GLY A 1 154 ? -7.065 3.420 -24.077 1.00 51.94 154 GLY A O 1
ATOM 1209 N N . ARG A 1 155 ? -8.009 3.614 -26.092 1.00 45.47 155 ARG A N 1
ATOM 1210 C CA . ARG A 1 155 ? -6.787 3.324 -26.860 1.00 45.47 155 ARG A CA 1
ATOM 1211 C C . ARG A 1 155 ? -6.307 4.639 -27.477 1.00 45.47 155 ARG A C 1
ATOM 1213 O O . ARG A 1 155 ? -7.032 5.204 -28.287 1.00 45.47 155 ARG A O 1
ATOM 1220 N N . GLY A 1 156 ? -5.108 5.104 -27.111 1.00 47.53 156 GLY A N 1
ATOM 1221 C CA . GLY A 1 156 ? -4.382 6.125 -27.882 1.00 47.53 156 GLY A CA 1
ATOM 1222 C C . GLY A 1 156 ? -4.291 7.554 -27.328 1.00 47.53 156 GLY A C 1
ATOM 1223 O O . GLY A 1 156 ? -4.075 8.456 -28.126 1.00 47.53 156 GLY A O 1
ATOM 1224 N N . THR A 1 157 ? -4.419 7.815 -26.018 1.00 41.28 157 THR A N 1
ATOM 1225 C CA . THR A 1 157 ? -4.132 9.170 -25.474 1.00 41.28 157 THR A CA 1
ATOM 1226 C C . THR A 1 157 ? -2.993 9.225 -24.458 1.00 41.28 157 THR A C 1
ATOM 1228 O O . THR A 1 157 ? -2.970 10.116 -23.606 1.00 41.28 157 THR A O 1
ATOM 1231 N N . ALA A 1 158 ? -2.034 8.301 -24.525 1.00 44.03 158 ALA A N 1
ATOM 1232 C CA . ALA A 1 158 ? -0.727 8.621 -23.972 1.00 44.03 158 ALA A CA 1
ATOM 1233 C C . ALA A 1 158 ? -0.147 9.721 -24.856 1.00 44.03 158 ALA A C 1
ATOM 1235 O O . ALA A 1 158 ? 0.026 9.524 -26.055 1.00 44.03 158 ALA A O 1
ATOM 1236 N N . VAL A 1 159 ? 0.055 10.897 -24.276 1.00 39.84 159 VAL A N 1
ATOM 1237 C CA . VAL A 1 159 ? 0.760 11.976 -24.953 1.00 39.84 159 VAL A CA 1
ATOM 1238 C C . VAL A 1 159 ? 2.187 11.470 -25.147 1.00 39.84 159 VAL A C 1
ATOM 1240 O O . VAL A 1 159 ? 2.942 11.355 -24.183 1.00 39.84 159 VAL A O 1
ATOM 1243 N N . GLU A 1 160 ? 2.515 11.056 -26.368 1.00 37.59 160 GLU A N 1
ATOM 1244 C CA . GLU A 1 160 ? 3.899 11.039 -26.818 1.00 37.59 160 GLU A CA 1
ATOM 1245 C C . GLU A 1 160 ? 4.351 12.499 -26.825 1.00 37.59 160 GLU A C 1
ATOM 1247 O O . GLU A 1 160 ? 3.842 13.306 -27.604 1.00 37.59 160 GLU A O 1
ATOM 1252 N N . ASP A 1 161 ? 5.283 12.854 -25.940 1.00 36.50 161 ASP A N 1
ATOM 1253 C CA . ASP A 1 161 ? 6.175 13.976 -26.218 1.00 36.50 161 ASP A CA 1
ATOM 1254 C C . ASP A 1 161 ? 7.091 13.521 -27.359 1.00 36.50 161 ASP A C 1
ATOM 1256 O O . ASP A 1 161 ? 8.191 13.011 -27.143 1.00 36.50 161 ASP A O 1
ATOM 1260 N N . ASP A 1 162 ? 6.578 13.615 -28.584 1.00 33.19 162 ASP A N 1
ATOM 1261 C CA . ASP A 1 162 ? 7.371 13.428 -29.786 1.00 33.19 162 ASP A CA 1
ATOM 1262 C C . ASP A 1 162 ? 8.140 14.736 -30.027 1.00 33.19 162 ASP A C 1
ATOM 1264 O O . ASP A 1 162 ? 7.554 15.795 -30.266 1.00 33.19 162 ASP A O 1
ATOM 1268 N N . GLU A 1 163 ? 9.471 14.682 -29.938 1.00 37.69 163 GLU A N 1
ATOM 1269 C CA . GLU A 1 163 ? 10.408 15.799 -30.161 1.00 37.69 163 GLU A CA 1
ATOM 1270 C C . GLU A 1 163 ? 10.405 16.335 -31.613 1.00 37.69 163 GLU A C 1
ATOM 1272 O O . GLU A 1 163 ? 11.313 17.054 -32.035 1.00 37.69 163 GLU A O 1
ATOM 1277 N N . ALA A 1 164 ? 9.380 16.044 -32.409 1.00 39.66 164 ALA A N 1
ATOM 1278 C CA . ALA A 1 164 ? 9.247 16.506 -33.779 1.00 39.66 164 ALA A CA 1
ATOM 1279 C C . ALA A 1 164 ? 7.951 17.308 -33.937 1.00 39.66 164 ALA A C 1
ATOM 1281 O O . ALA A 1 164 ? 6.884 16.774 -34.228 1.00 39.66 164 ALA A O 1
ATOM 1282 N N . GLY A 1 165 ? 8.054 18.628 -33.765 1.00 39.91 165 GLY A N 1
ATOM 1283 C CA . GLY A 1 165 ? 6.961 19.575 -33.968 1.00 39.91 165 GLY A CA 1
ATOM 1284 C C . GLY A 1 165 ? 6.419 19.580 -35.399 1.00 39.91 165 GLY A C 1
ATOM 1285 O O . GLY A 1 165 ? 6.759 20.457 -36.191 1.00 39.91 165 GLY A O 1
ATOM 1286 N N . ASN A 1 166 ? 5.527 18.647 -35.726 1.00 34.09 166 ASN A N 1
ATOM 1287 C CA . ASN A 1 166 ? 4.641 18.779 -36.871 1.00 34.09 166 ASN A CA 1
ATOM 1288 C C . ASN A 1 166 ? 3.311 18.065 -36.607 1.00 34.09 166 ASN A C 1
ATOM 1290 O O . ASN A 1 166 ? 3.178 16.852 -36.752 1.00 34.09 166 ASN A O 1
ATOM 1294 N N . GLY A 1 167 ? 2.318 18.846 -36.182 1.00 42.97 167 GLY A N 1
ATOM 1295 C CA . GLY A 1 167 ? 0.986 18.358 -35.864 1.00 42.97 167 GLY A CA 1
ATOM 1296 C C . GLY A 1 167 ? 0.284 17.777 -37.086 1.00 42.97 167 GLY A C 1
ATOM 1297 O O . GLY A 1 167 ? -0.196 18.517 -37.943 1.00 42.97 167 GLY A O 1
ATOM 1298 N N . GLN A 1 168 ? 0.154 16.453 -37.130 1.00 30.56 168 GLN A N 1
ATOM 1299 C CA . GLN A 1 168 ? -0.875 15.791 -37.924 1.00 30.56 168 GLN A CA 1
ATOM 1300 C C . GLN A 1 168 ? -1.177 14.394 -37.371 1.00 30.56 168 GLN A C 1
ATOM 1302 O O . GLN A 1 168 ? -0.495 13.416 -37.662 1.00 30.56 168 GLN A O 1
ATOM 1307 N N . LEU A 1 169 ? -2.251 14.307 -36.583 1.00 37.50 169 LEU A N 1
ATOM 1308 C CA . LEU A 1 169 ? -2.857 13.044 -36.167 1.00 37.50 169 LEU A CA 1
ATOM 1309 C C . LEU A 1 169 ? -3.429 12.337 -37.406 1.00 37.50 169 LEU A C 1
ATOM 1311 O O . LEU A 1 169 ? -4.335 12.864 -38.057 1.00 37.50 169 LEU A O 1
ATOM 1315 N N . ARG A 1 170 ? -2.923 11.143 -37.733 1.00 30.36 170 ARG A N 1
ATOM 1316 C CA . ARG A 1 170 ? -3.563 10.226 -38.690 1.00 30.36 170 ARG A CA 1
ATOM 1317 C C . ARG A 1 170 ? -4.070 8.996 -37.931 1.00 30.36 170 ARG A C 1
ATOM 1319 O O . ARG A 1 170 ? -3.284 8.401 -37.199 1.00 30.36 170 ARG A O 1
ATOM 1326 N N . PRO A 1 171 ? -5.347 8.611 -38.088 1.00 34.69 171 PRO A N 1
ATOM 1327 C CA . PRO A 1 171 ? -5.880 7.412 -37.457 1.00 34.69 171 PRO A CA 1
ATOM 1328 C C . PRO A 1 171 ? -5.385 6.157 -38.191 1.00 34.69 171 PRO A C 1
ATOM 1330 O O . PRO A 1 171 ? -5.386 6.124 -39.426 1.00 34.69 171 PRO A O 1
ATOM 1333 N N . LEU A 1 172 ? -4.985 5.141 -37.422 1.00 42.91 172 LEU A N 1
ATOM 1334 C CA . LEU A 1 172 ? -4.963 3.738 -37.845 1.00 42.91 172 LEU A CA 1
ATOM 1335 C C . LEU A 1 172 ? -6.214 3.044 -37.304 1.00 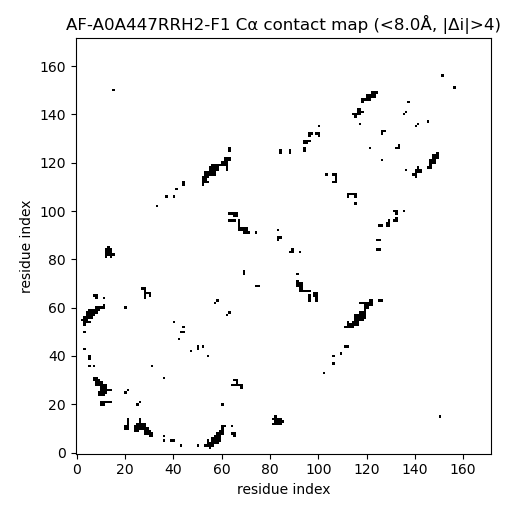42.91 172 LEU A C 1
ATOM 1337 O O . LEU A 1 172 ? -6.532 3.275 -36.115 1.00 42.91 172 LEU A O 1
#

Sequence (172 aa):
MIRFSINIMRGCFGGCSFCSITEHEGRIIQSRSEDSIINEIEAIRDTVPGFTGVISDLGGPTANMYMLRCKSPRAEQTCRRLSCVYPDICPHMDTNHEPTINLYRRARELKGIKKILIASGVRYDIAVEDPRYIKELATHHVGGYLKIAPEHTGRGTAVEDDEAGNGQLRPL

Mean predicted aligned error: 7.51 Å

Secondary structure (DSSP, 8-state):
--TTEEE-EE--TT--TT--HHHHH-SS-EEPPHHHHHHHHHHHHHHSTT--SEESEEESS-SS-TT--BS-HHHHHH---S-SSSSS--TTB----HHHHHHHHHHHHSTT--EE---SPEEHHHHTT-HHHHHHHHHHT-SS---EE-S--SSS-S----SS--------

pLDDT: mean 87.14, std 18.28, range [30.36, 98.75]